Protein AF-X1NHK4-F1 (afdb_monomer)

Solvent-accessible surface area (backbone atoms only — not comparable to full-atom values): 2342 Å² total; per-residue (Å²): 133,85,51,70,38,58,52,40,46,50,34,37,74,69,72,74,36,53,74,69,56,41,52,73,69,27,90,46,54,69,61,27,52,50,50,57,72,75,106

pLDDT: mean 82.44, std 8.53, range [45.0, 89.06]

Structure (mmCIF, N/CA/C/O backbone):
data_AF-X1NHK4-F1
#
_entry.id   AF-X1NHK4-F1
#
loop_
_atom_site.group_PDB
_atom_site.id
_atom_site.type_symbol
_atom_site.label_atom_id
_atom_site.label_alt_id
_atom_site.label_comp_id
_atom_site.label_asym_id
_atom_site.label_entity_id
_atom_site.label_seq_id
_atom_site.pdbx_PDB_ins_code
_atom_site.Cartn_x
_atom_site.Cartn_y
_atom_site.Cartn_z
_atom_site.occupancy
_atom_site.B_iso_or_equiv
_atom_site.auth_seq_id
_atom_site.auth_comp_id
_atom_site.auth_asym_id
_atom_site.auth_atom_id
_atom_site.pdbx_PDB_model_num
ATOM 1 N N . MET A 1 1 ? 3.806 -12.374 -12.467 1.00 45.00 1 MET A N 1
ATOM 2 C CA . MET A 1 1 ? 4.569 -11.991 -11.259 1.00 45.00 1 MET A CA 1
ATOM 3 C C . MET A 1 1 ? 3.794 -10.885 -10.567 1.00 45.00 1 MET A C 1
ATOM 5 O O . MET A 1 1 ? 3.529 -9.875 -11.207 1.00 45.00 1 MET A O 1
ATOM 9 N N . ILE A 1 2 ? 3.344 -11.091 -9.331 1.00 66.81 2 ILE A N 1
ATOM 10 C CA . ILE A 1 2 ? 2.783 -10.000 -8.524 1.00 66.81 2 ILE A CA 1
ATOM 11 C C . ILE A 1 2 ? 3.975 -9.300 -7.874 1.00 66.81 2 ILE A C 1
ATOM 13 O O . ILE A 1 2 ? 4.772 -9.953 -7.207 1.00 66.81 2 ILE A O 1
ATOM 17 N N . THR A 1 3 ? 4.137 -8.005 -8.133 1.00 81.31 3 THR A N 1
ATOM 18 C CA . THR A 1 3 ? 5.141 -7.181 -7.455 1.00 81.31 3 THR A CA 1
ATOM 19 C C . THR A 1 3 ? 4.745 -6.979 -5.997 1.00 81.31 3 THR A C 1
ATOM 21 O O . THR A 1 3 ? 3.554 -6.967 -5.668 1.00 81.31 3 THR A O 1
ATOM 24 N N . MET A 1 4 ? 5.741 -6.819 -5.124 1.00 83.44 4 MET A N 1
ATOM 25 C CA . MET A 1 4 ? 5.541 -6.600 -3.689 1.00 83.44 4 MET A CA 1
ATOM 26 C C . MET A 1 4 ? 4.590 -5.422 -3.449 1.00 83.44 4 MET A C 1
ATOM 28 O O . MET A 1 4 ? 3.659 -5.527 -2.661 1.00 83.44 4 MET A O 1
ATOM 32 N N . GLU A 1 5 ? 4.743 -4.341 -4.216 1.00 84.62 5 GLU A N 1
ATOM 33 C CA . GLU A 1 5 ? 3.882 -3.161 -4.134 1.00 84.62 5 GLU A CA 1
ATOM 34 C C . GLU A 1 5 ? 2.413 -3.465 -4.465 1.00 84.62 5 GLU A C 1
ATOM 36 O O . GLU A 1 5 ? 1.509 -2.936 -3.822 1.00 84.62 5 GLU A O 1
ATOM 41 N N . LYS A 1 6 ? 2.152 -4.351 -5.434 1.00 84.38 6 LYS A N 1
ATOM 42 C CA . LYS A 1 6 ? 0.786 -4.738 -5.817 1.00 84.38 6 LYS A CA 1
ATOM 43 C C . LYS A 1 6 ? 0.147 -5.660 -4.785 1.00 84.38 6 LYS A C 1
ATOM 45 O O . LYS A 1 6 ? -1.058 -5.580 -4.560 1.00 84.38 6 LY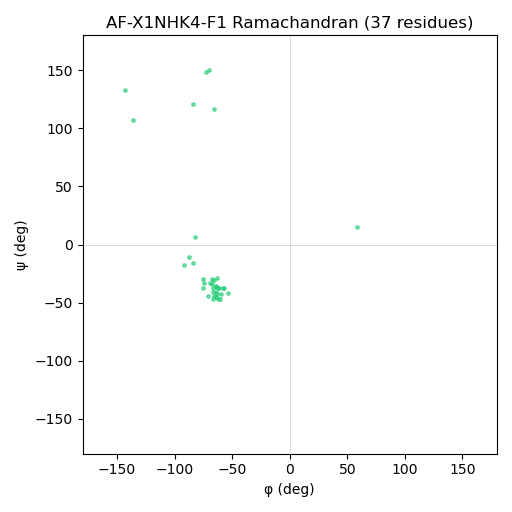S A O 1
ATOM 50 N N . HIS A 1 7 ? 0.954 -6.501 -4.141 1.00 86.31 7 HIS A N 1
ATOM 51 C CA . HIS A 1 7 ? 0.516 -7.307 -3.006 1.00 86.31 7 HIS A CA 1
ATOM 52 C C . HIS A 1 7 ? 0.184 -6.416 -1.800 1.00 86.31 7 HIS A C 1
ATOM 54 O O . HIS A 1 7 ? -0.893 -6.541 -1.227 1.00 86.31 7 HIS A O 1
ATOM 60 N N . LEU A 1 8 ? 1.062 -5.464 -1.469 1.00 86.88 8 LEU A N 1
ATOM 61 C CA . LEU A 1 8 ? 0.845 -4.496 -0.393 1.00 86.88 8 LEU A CA 1
ATOM 62 C C . LEU A 1 8 ? -0.408 -3.649 -0.644 1.00 86.88 8 LEU A C 1
ATOM 64 O O . LEU A 1 8 ? -1.206 -3.474 0.267 1.00 86.88 8 LEU A O 1
ATOM 68 N N . ALA A 1 9 ? -0.635 -3.182 -1.876 1.00 85.62 9 ALA A N 1
ATOM 69 C CA . ALA A 1 9 ? -1.830 -2.406 -2.213 1.00 85.62 9 ALA A CA 1
ATOM 70 C C . ALA A 1 9 ? -3.122 -3.227 -2.052 1.00 85.62 9 ALA A C 1
ATOM 72 O O . ALA A 1 9 ? -4.136 -2.697 -1.607 1.00 85.62 9 ALA A O 1
ATOM 73 N N . MET A 1 10 ? -3.088 -4.528 -2.365 1.00 87.62 10 MET A N 1
ATOM 74 C CA . MET A 1 10 ? -4.208 -5.433 -2.080 1.00 87.62 10 MET A CA 1
ATOM 75 C C . MET A 1 10 ? -4.440 -5.605 -0.578 1.00 87.62 10 MET A C 1
ATOM 77 O O 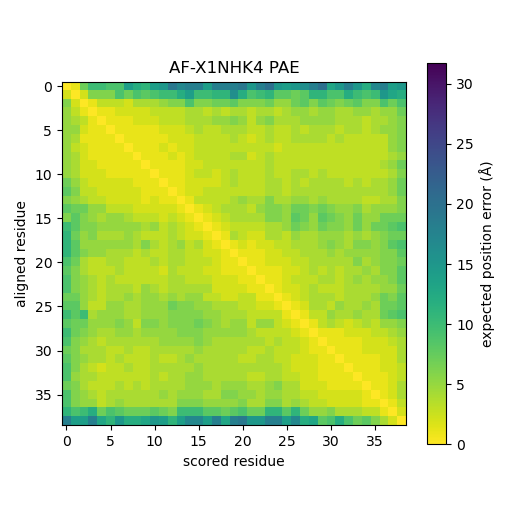. MET A 1 10 ? -5.583 -5.534 -0.149 1.00 87.62 10 MET A O 1
ATOM 81 N N . LEU A 1 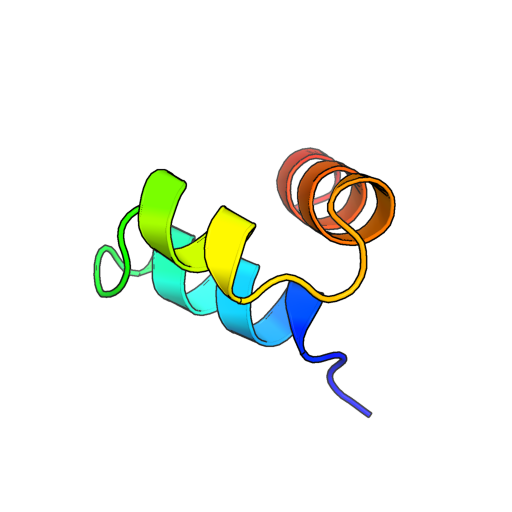11 ? -3.382 -5.787 0.219 1.00 87.62 11 LEU A N 1
ATOM 82 C CA . LEU A 1 11 ? -3.504 -5.924 1.676 1.00 87.62 11 LEU A CA 1
ATOM 83 C C . LEU A 1 11 ? -4.054 -4.655 2.338 1.00 87.62 11 LEU A C 1
ATOM 85 O O . LEU A 1 11 ? -4.854 -4.760 3.261 1.00 87.62 11 LEU A O 1
ATOM 89 N N . VAL A 1 12 ? -3.668 -3.478 1.836 1.00 87.62 12 VAL A N 1
ATOM 90 C CA . VAL A 1 12 ? -4.208 -2.187 2.289 1.00 87.62 12 VAL A CA 1
ATOM 91 C C . VAL A 1 12 ? -5.680 -2.034 1.919 1.00 87.62 12 VAL A C 1
ATOM 93 O O . VAL A 1 12 ? -6.467 -1.566 2.732 1.00 87.62 12 VAL A O 1
ATOM 96 N N . LYS A 1 13 ? -6.086 -2.456 0.714 1.00 83.94 13 LYS A N 1
ATOM 97 C CA . LYS A 1 13 ? -7.504 -2.441 0.308 1.00 83.94 13 LYS A CA 1
ATOM 98 C C . LYS A 1 13 ? -8.371 -3.430 1.088 1.00 83.94 13 LYS A C 1
ATOM 100 O O . LYS A 1 13 ? -9.558 -3.178 1.253 1.00 83.94 13 LYS A O 1
ATOM 105 N N . ASP A 1 14 ? -7.791 -4.539 1.534 1.00 89.06 14 ASP A N 1
ATOM 106 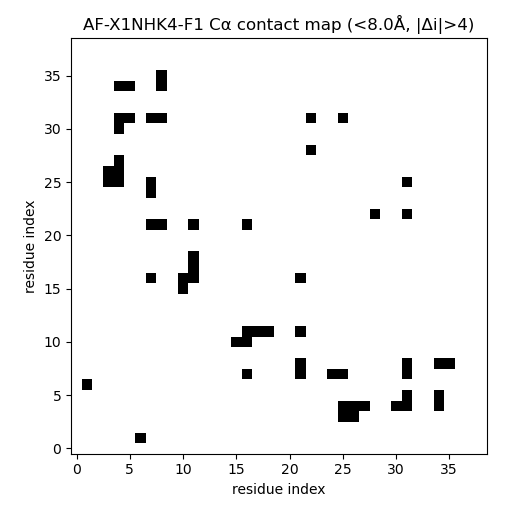C CA . ASP A 1 14 ? -8.468 -5.568 2.333 1.00 89.06 14 ASP A CA 1
ATOM 107 C C . ASP A 1 14 ? -8.523 -5.209 3.832 1.00 89.06 14 ASP A C 1
ATOM 109 O O . ASP A 1 14 ? -8.909 -6.046 4.642 1.00 89.06 14 ASP A O 1
ATOM 113 N N . ASP A 1 15 ? -8.095 -3.993 4.205 1.00 83.38 15 ASP A N 1
ATOM 114 C CA . ASP A 1 15 ? -7.998 -3.487 5.587 1.00 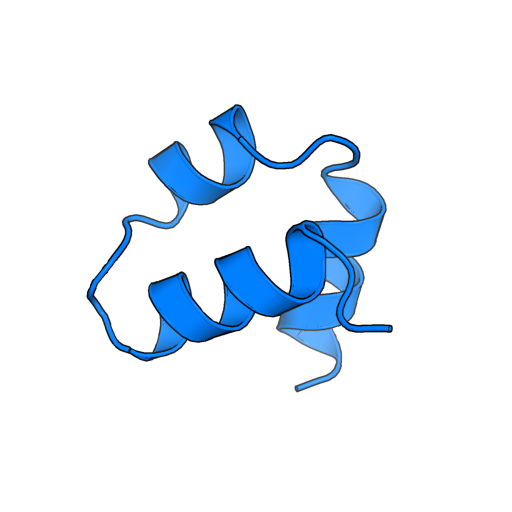83.38 15 ASP A CA 1
ATOM 115 C C . ASP A 1 15 ? -7.091 -4.342 6.503 1.00 83.38 1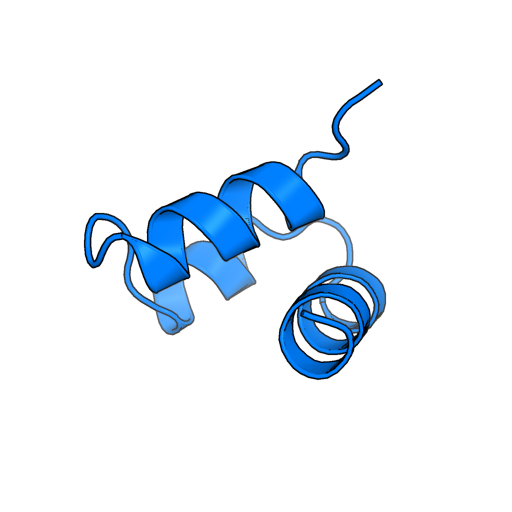5 ASP A C 1
ATOM 117 O O . ASP A 1 15 ? -7.089 -4.221 7.724 1.00 83.38 15 ASP A O 1
ATOM 121 N N . LYS A 1 16 ? -6.276 -5.228 5.913 1.00 86.88 16 LYS A N 1
ATOM 122 C CA . LYS A 1 16 ? -5.341 -6.111 6.631 1.00 86.88 16 LYS A CA 1
ATOM 123 C C . LYS A 1 16 ? -4.012 -5.445 6.954 1.00 86.88 16 LYS A C 1
ATOM 125 O O . LYS A 1 16 ? -3.231 -5.998 7.727 1.00 86.88 16 LYS A O 1
ATOM 130 N N . LEU A 1 17 ? -3.717 -4.323 6.306 1.00 84.75 17 LEU A N 1
ATOM 131 C CA . LEU A 1 17 ? -2.458 -3.613 6.443 1.00 84.75 17 LEU A CA 1
ATOM 132 C C . LEU A 1 17 ? -2.701 -2.111 6.390 1.00 84.75 17 LEU A C 1
ATOM 134 O O . LEU A 1 17 ? -3.371 -1.613 5.489 1.00 84.75 17 LEU A O 1
ATOM 138 N N . ASP A 1 18 ? -2.101 -1.385 7.322 1.00 86.25 18 ASP A N 1
ATOM 139 C CA . ASP A 1 18 ? -2.241 0.061 7.364 1.00 86.25 18 ASP A CA 1
ATOM 140 C C . ASP A 1 18 ? -1.453 0.731 6.229 1.00 86.25 18 ASP A C 1
ATOM 142 O O . ASP A 1 18 ? -0.383 0.270 5.812 1.00 86.25 18 ASP A O 1
ATOM 146 N N . LEU A 1 19 ? -1.947 1.869 5.743 1.00 80.38 19 LEU A N 1
ATOM 147 C CA . LEU A 1 19 ? -1.345 2.591 4.617 1.00 80.38 19 LEU A CA 1
ATOM 148 C C . LEU A 1 19 ? 0.074 3.073 4.961 1.00 80.38 19 LEU A C 1
ATOM 150 O O . LEU A 1 19 ? 0.934 3.204 4.088 1.00 80.38 19 LEU A O 1
ATOM 154 N N . LEU A 1 20 ? 0.329 3.323 6.247 1.00 82.62 20 LEU A N 1
ATOM 155 C CA . LEU A 1 20 ? 1.634 3.718 6.767 1.00 82.62 20 LEU A CA 1
ATOM 156 C C . LEU A 1 20 ? 2.613 2.537 6.842 1.00 82.62 20 LEU A C 1
ATOM 158 O O . LEU A 1 20 ? 3.806 2.696 6.578 1.00 82.62 20 LEU A O 1
ATOM 162 N N . GLU A 1 21 ? 2.116 1.350 7.192 1.00 84.75 21 GLU A N 1
ATOM 163 C CA . GLU A 1 21 ? 2.924 0.133 7.220 1.00 84.75 21 GLU A CA 1
ATOM 164 C C . GLU A 1 21 ? 3.257 -0.316 5.803 1.00 84.75 21 GLU A C 1
ATOM 166 O O . GLU A 1 21 ? 4.420 -0.550 5.492 1.00 84.75 21 GLU A O 1
ATOM 171 N N . ALA A 1 22 ? 2.287 -0.305 4.894 1.00 86.06 22 ALA A N 1
ATOM 172 C CA . ALA A 1 22 ? 2.526 -0.633 3.496 1.00 86.06 22 ALA A CA 1
ATOM 173 C C . ALA A 1 22 ? 3.594 0.255 2.850 1.00 86.06 22 ALA A C 1
ATOM 175 O O . ALA A 1 22 ? 4.427 -0.235 2.094 1.00 86.06 22 ALA A O 1
ATOM 176 N N . GLN A 1 23 ? 3.631 1.541 3.204 1.00 83.00 23 GLN A N 1
ATOM 177 C CA . GLN A 1 23 ? 4.663 2.474 2.754 1.00 83.00 23 GLN A CA 1
ATOM 178 C C . GLN A 1 23 ? 6.060 2.164 3.309 1.00 83.00 23 GLN A C 1
ATOM 180 O O . GLN A 1 23 ? 7.043 2.365 2.603 1.00 83.00 23 GLN A O 1
ATOM 185 N N . LYS A 1 24 ? 6.171 1.646 4.539 1.00 86.31 24 LYS A N 1
ATOM 186 C CA . LYS A 1 24 ? 7.462 1.215 5.107 1.00 86.31 24 LYS A CA 1
ATOM 187 C C . LYS A 1 24 ? 8.018 -0.027 4.415 1.00 86.31 24 LYS A C 1
ATOM 189 O O . LYS A 1 24 ? 9.230 -0.187 4.328 1.00 86.31 24 LYS A O 1
ATOM 194 N N . TRP A 1 25 ? 7.131 -0.911 3.968 1.00 85.19 25 TRP A N 1
ATOM 195 C CA . TRP A 1 25 ? 7.491 -2.177 3.325 1.00 85.19 25 TRP A CA 1
ATOM 196 C C . TRP A 1 25 ? 7.596 -2.047 1.802 1.00 85.19 25 TRP A C 1
ATOM 198 O O . TRP A 1 25 ? 8.186 -2.904 1.140 1.00 85.19 25 TRP A O 1
ATOM 208 N N . ALA A 1 26 ? 7.030 -0.984 1.230 1.00 85.62 26 ALA A N 1
ATOM 209 C CA . ALA A 1 26 ? 7.133 -0.683 -0.183 1.00 85.62 26 ALA A CA 1
ATOM 210 C C . ALA A 1 26 ? 8.584 -0.355 -0.541 1.00 85.62 26 ALA A C 1
ATOM 212 O O . ALA A 1 26 ? 9.146 0.651 -0.116 1.00 85.62 26 ALA A O 1
ATOM 213 N N . ASN A 1 27 ? 9.171 -1.191 -1.394 1.00 83.62 27 ASN A N 1
ATOM 214 C CA . ASN A 1 27 ? 10.530 -0.988 -1.887 1.00 83.62 27 ASN A CA 1
ATOM 215 C C . ASN A 1 27 ? 10.636 0.281 -2.757 1.00 83.62 27 ASN A C 1
ATOM 217 O O . ASN A 1 27 ? 11.667 0.946 -2.798 1.00 83.62 27 ASN A O 1
ATOM 221 N N . ASN A 1 28 ? 9.546 0.630 -3.449 1.00 85.12 28 ASN A N 1
ATOM 222 C CA . ASN A 1 28 ? 9.406 1.879 -4.182 1.00 85.12 28 ASN A CA 1
ATOM 223 C C . ASN A 1 28 ? 8.023 2.485 -3.918 1.00 85.12 28 ASN A C 1
ATOM 225 O O . ASN A 1 28 ? 7.003 2.010 -4.424 1.00 85.12 28 ASN A O 1
ATOM 229 N N . LEU A 1 29 ? 8.004 3.559 -3.130 1.00 83.38 29 LEU A N 1
ATOM 230 C CA . LEU A 1 29 ? 6.790 4.302 -2.800 1.00 83.38 29 LEU A CA 1
ATOM 231 C C . LEU A 1 29 ? 6.082 4.837 -4.046 1.00 83.38 29 LEU A C 1
ATOM 233 O O . LEU A 1 29 ? 4.858 4.800 -4.109 1.00 83.38 29 LEU A O 1
ATOM 237 N N . THR A 1 30 ? 6.826 5.281 -5.059 1.00 84.56 30 THR A N 1
ATOM 238 C CA . THR A 1 30 ? 6.250 5.794 -6.306 1.00 84.56 30 THR A CA 1
ATOM 239 C C . THR A 1 30 ? 5.481 4.702 -7.042 1.00 84.56 30 THR A C 1
ATOM 241 O O . THR A 1 30 ? 4.346 4.934 -7.448 1.00 84.56 30 THR A O 1
ATOM 244 N N . SER A 1 31 ? 6.048 3.495 -7.151 1.00 83.62 31 SER A N 1
ATOM 245 C CA . SER A 1 31 ? 5.352 2.341 -7.737 1.00 83.62 31 SER A CA 1
ATOM 246 C C . SER A 1 31 ? 4.126 1.942 -6.920 1.00 83.62 31 SER A C 1
ATOM 248 O O . SER A 1 3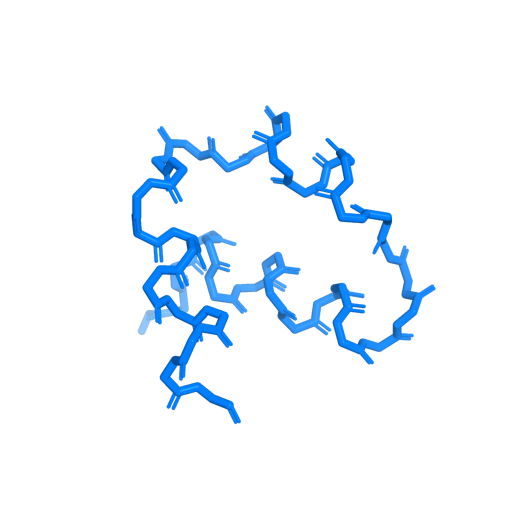1 ? 3.070 1.668 -7.482 1.00 83.62 31 SER A O 1
ATOM 250 N N . PHE A 1 32 ? 4.239 1.932 -5.591 1.00 84.44 32 PHE A N 1
ATOM 251 C CA . PHE A 1 32 ? 3.126 1.610 -4.699 1.00 84.44 32 PHE A CA 1
ATOM 252 C C . PHE A 1 32 ? 1.967 2.608 -4.829 1.00 84.44 32 PHE A C 1
ATOM 254 O O . PHE A 1 32 ? 0.817 2.199 -4.989 1.00 84.44 32 PHE A O 1
ATOM 261 N N . VAL A 1 33 ? 2.264 3.910 -4.833 1.00 84.69 33 VAL A N 1
ATOM 262 C CA . VAL A 1 33 ? 1.267 4.974 -5.013 1.00 84.69 33 VAL A CA 1
ATOM 263 C C . VAL A 1 33 ? 0.662 4.937 -6.418 1.00 84.69 33 VAL A C 1
ATOM 265 O O . VAL A 1 33 ? -0.541 5.150 -6.555 1.00 84.69 33 VAL A O 1
ATOM 268 N N . ASP A 1 34 ? 1.449 4.636 -7.455 1.00 86.44 34 ASP A N 1
ATOM 269 C CA . ASP A 1 34 ? 0.935 4.451 -8.819 1.00 86.44 34 ASP A CA 1
ATOM 270 C C . ASP A 1 34 ? -0.070 3.293 -8.882 1.00 86.44 34 ASP A C 1
ATOM 272 O O . ASP A 1 34 ? -1.181 3.457 -9.379 1.00 86.44 34 ASP A O 1
ATOM 276 N N . ILE A 1 35 ? 0.263 2.148 -8.281 1.00 86.50 35 ILE A N 1
ATOM 277 C CA . ILE A 1 35 ? -0.615 0.972 -8.233 1.00 86.50 35 ILE A CA 1
ATOM 278 C C . ILE A 1 35 ? -1.894 1.255 -7.436 1.00 86.50 35 ILE A C 1
ATOM 280 O O . ILE A 1 35 ? -2.980 0.854 -7.863 1.00 86.50 35 ILE A O 1
ATOM 284 N N . MET A 1 36 ? -1.770 1.967 -6.313 1.00 83.56 36 MET A N 1
ATOM 285 C CA . MET A 1 36 ? -2.899 2.431 -5.502 1.00 83.56 36 MET A CA 1
ATOM 286 C C . MET A 1 36 ? -3.807 3.397 -6.271 1.00 83.56 36 MET A C 1
ATOM 288 O O . MET A 1 36 ? -5.019 3.329 -6.115 1.00 83.56 36 MET A O 1
ATOM 292 N N . LYS A 1 37 ? -3.250 4.280 -7.111 1.00 83.00 37 LYS A N 1
ATOM 293 C CA . LYS A 1 37 ? -4.027 5.201 -7.960 1.00 83.00 37 LYS A CA 1
ATOM 294 C C . LYS A 1 37 ? -4.668 4.519 -9.166 1.00 83.00 37 LYS A C 1
ATOM 296 O O . LYS A 1 37 ? -5.678 4.999 -9.670 1.00 83.00 37 LYS A O 1
ATOM 301 N N . ARG A 1 38 ? -4.049 3.455 -9.676 1.00 77.31 38 ARG A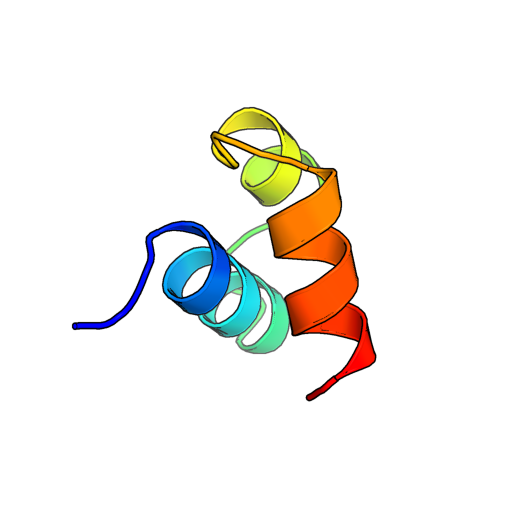 N 1
ATOM 302 C CA . ARG A 1 38 ? -4.446 2.779 -10.919 1.00 77.31 38 ARG A CA 1
ATOM 303 C C . ARG A 1 38 ? -5.510 1.695 -10.720 1.00 77.31 38 ARG A C 1
ATOM 305 O O . ARG A 1 38 ? -6.042 1.204 -11.713 1.00 77.31 38 ARG A O 1
ATOM 312 N N . THR A 1 39 ? -5.799 1.318 -9.475 1.00 53.62 39 THR A N 1
ATOM 313 C CA . THR A 1 39 ? -6.776 0.280 -9.102 1.00 53.62 39 THR A CA 1
ATOM 314 C C . THR A 1 39 ? -7.900 0.888 -8.293 1.00 53.62 39 THR A C 1
ATOM 316 O O . THR A 1 39 ? -9.038 0.400 -8.411 1.00 53.62 39 THR A O 1
#

Secondary structure (DSSP, 8-state):
---HHHHHHHHHHTTSS-HHHHHHH-S-HHHHHHHHHH-

Mean predicted aligned error: 4.4 Å

Sequence (39 aa):
MITMEKHLAMLVKDDKLDLLEAQKWANNLTSFVDIMKRT

Organism: NCBI:txid412755

Nearest 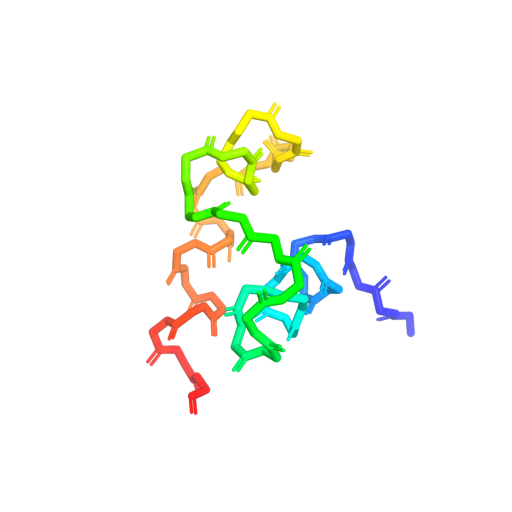PDB structures (foldseek):
  5fl3-assembly1_A  TM=9.454E-01  e=9.898E-01  Thermus thermophilus
  5zfq-assembly1_A  TM=9.466E-01  e=6.533E+00  Geobacter sulfurreducens PCA

Foldseek 3Di:
DQDLLLVLLVCVVVVNDPPVRSCVVDPDNVVNVVNNVVD

Radius of gyration: 8.65 Å; Cα contacts (8 Å, |Δi|>4): 30; chains: 1; bounding box: 19×18×19 Å